Protein AF-A0A285P4B5-F1 (afdb_monomer_lite)

InterPro domains:
  IPR014776 Tetrapyrrole methylase, subdomain 2 [G3DSA:3.30.950.10] (1-56)
  IPR035996 Tetrapyrrole methylase superfamily [SSF53790] (1-47)

Foldseek 3Di:
DKWKWAPPPDPPTDIDDDDPVCCVPPNDDDDPPIDMDDDPVVVCVVVVVVVVVVVVD

Sequence (57 aa):
PVAFIERGTTHEQRTLISSLLEVSQSPPEVNPPAVMVVGKVVKLREVLKKTLEEVLV

Radius of gyration: 12.56 Å; chains: 1; bounding box: 23×34×26 Å

Organism: NCBI:txid35835

Secondary structure (DSSP, 8-state):
-EEEEESTTSTT-EEEEE-HHHHHHSPPP-PSSEEEEESGGGGGHHHHHHHHHHH--

pLDDT: mean 94.92, std 6.93, range [55.12, 98.69]

Structure (mmCIF, N/CA/C/O backbone):
data_AF-A0A285P4B5-F1
#
_entry.id   AF-A0A285P4B5-F1
#
loop_
_atom_site.group_PDB
_atom_site.id
_atom_site.type_symbol
_atom_site.label_atom_id
_atom_site.label_alt_id
_atom_site.label_comp_id
_atom_site.label_asym_id
_atom_site.label_entity_id
_atom_site.label_seq_id
_atom_site.pdbx_PDB_ins_code
_atom_site.Cartn_x
_atom_site.Cartn_y
_atom_site.Cartn_z
_atom_site.occupancy
_atom_site.B_iso_or_equiv
_atom_site.auth_seq_id
_atom_site.auth_comp_id
_atom_site.auth_asym_id
_atom_site.auth_atom_id
_atom_site.pdbx_PDB_model_num
ATOM 1 N N . PRO A 1 1 ? -7.215 3.533 4.081 1.00 96.44 1 PRO A N 1
ATOM 2 C CA . PRO A 1 1 ? -6.090 2.608 3.826 1.00 96.44 1 PRO A CA 1
ATOM 3 C C . PRO A 1 1 ? -5.156 3.235 2.806 1.00 96.44 1 PRO A C 1
ATOM 5 O O . PRO A 1 1 ? -5.637 3.876 1.871 1.00 96.44 1 PRO A O 1
ATOM 8 N N . VAL A 1 2 ? -3.864 3.098 3.045 1.00 98.19 2 VAL A N 1
ATOM 9 C CA . VAL A 1 2 ? -2.800 3.637 2.205 1.00 98.19 2 VAL A CA 1
ATOM 10 C C . VAL A 1 2 ? -1.855 2.491 1.873 1.00 98.19 2 VAL A C 1
ATOM 12 O O . VAL A 1 2 ? -1.641 1.619 2.714 1.00 98.19 2 VAL A O 1
ATOM 15 N N . ALA A 1 3 ? -1.320 2.483 0.659 1.00 98.38 3 ALA A N 1
ATOM 16 C CA . ALA A 1 3 ? -0.213 1.620 0.283 1.00 98.38 3 ALA A CA 1
ATOM 17 C C . ALA A 1 3 ? 0.939 2.462 -0.261 1.00 98.38 3 ALA A C 1
ATOM 19 O O . ALA A 1 3 ? 0.704 3.362 -1.065 1.00 98.38 3 ALA A O 1
ATOM 20 N N . PHE A 1 4 ? 2.163 2.131 0.134 1.00 98.38 4 PHE A N 1
ATOM 21 C CA . PHE A 1 4 ? 3.378 2.588 -0.530 1.00 98.38 4 PHE A CA 1
ATOM 22 C C . PHE A 1 4 ? 3.945 1.436 -1.346 1.00 98.38 4 PHE A C 1
ATOM 24 O O . PHE A 1 4 ? 4.077 0.324 -0.833 1.00 98.38 4 PHE A O 1
ATOM 31 N N . ILE A 1 5 ? 4.247 1.688 -2.614 1.00 98.25 5 ILE A N 1
ATOM 32 C CA . ILE A 1 5 ? 4.803 0.706 -3.544 1.00 98.25 5 ILE A CA 1
ATOM 33 C C . ILE A 1 5 ? 6.148 1.245 -4.013 1.00 98.25 5 ILE A C 1
ATOM 35 O O . ILE A 1 5 ? 6.200 2.147 -4.847 1.00 98.25 5 ILE A O 1
ATOM 39 N N . GLU A 1 6 ? 7.227 0.712 -3.453 1.00 98.69 6 GLU A N 1
ATOM 40 C CA . GLU A 1 6 ? 8.596 1.032 -3.856 1.00 98.69 6 GLU A CA 1
ATOM 41 C C . GLU A 1 6 ? 9.008 0.176 -5.050 1.00 98.69 6 GLU A C 1
ATOM 43 O O . GLU A 1 6 ? 8.662 -1.007 -5.086 1.00 98.69 6 GLU A O 1
ATOM 48 N N . ARG A 1 7 ? 9.775 0.750 -5.991 1.00 98.12 7 ARG A N 1
ATOM 49 C CA . ARG A 1 7 ? 10.370 0.030 -7.139 1.00 98.12 7 ARG A CA 1
ATOM 50 C C . ARG A 1 7 ? 9.347 -0.873 -7.847 1.00 98.12 7 ARG A C 1
ATOM 52 O O . ARG A 1 7 ? 9.593 -2.057 -8.090 1.00 98.12 7 ARG A O 1
ATOM 59 N N . GLY A 1 8 ? 8.164 -0.314 -8.113 1.00 97.12 8 GLY A N 1
ATOM 60 C CA . GLY A 1 8 ? 7.024 -1.050 -8.659 1.00 97.12 8 GLY A CA 1
ATOM 61 C C . GLY A 1 8 ? 7.381 -1.832 -9.925 1.00 97.12 8 GLY A C 1
ATOM 62 O O . GLY A 1 8 ? 8.164 -1.356 -10.742 1.00 97.12 8 GLY A O 1
ATOM 63 N N . THR A 1 9 ? 6.802 -3.023 -10.090 1.00 96.06 9 THR A N 1
ATOM 64 C CA . THR A 1 9 ? 7.023 -3.975 -11.204 1.00 96.06 9 THR A CA 1
ATOM 65 C C . THR A 1 9 ? 8.421 -4.600 -11.305 1.00 96.06 9 THR A C 1
ATOM 67 O O . THR A 1 9 ? 8.645 -5.435 -12.176 1.00 96.06 9 THR A O 1
ATOM 70 N N . THR A 1 10 ? 9.348 -4.268 -10.403 1.00 97.31 10 THR A N 1
ATOM 71 C CA . THR A 1 10 ? 10.668 -4.917 -10.329 1.00 97.31 10 THR A CA 1
ATOM 72 C C . THR A 1 10 ? 10.664 -6.099 -9.353 1.00 97.31 10 THR A C 1
ATOM 74 O O . THR A 1 10 ? 9.769 -6.228 -8.514 1.00 97.31 10 THR A O 1
ATOM 77 N N . HIS A 1 11 ? 11.704 -6.935 -9.402 1.00 96.38 11 HIS A N 1
ATOM 78 C CA . HIS A 1 11 ? 11.909 -8.006 -8.417 1.00 96.38 11 HIS A CA 1
ATOM 79 C C . HIS A 1 11 ? 12.167 -7.485 -6.991 1.00 96.38 11 HIS A C 1
ATOM 81 O O . HIS A 1 11 ? 11.968 -8.216 -6.027 1.00 96.38 11 HIS A O 1
ATOM 87 N N . GLU A 1 12 ? 12.562 -6.217 -6.847 1.00 97.44 12 GLU A N 1
ATOM 88 C CA . GLU A 1 12 ? 12.833 -5.557 -5.563 1.00 97.44 12 GLU A CA 1
ATOM 89 C C . GLU A 1 12 ? 11.622 -4.778 -5.022 1.00 97.44 12 GLU A C 1
ATOM 91 O O . GLU A 1 12 ? 11.753 -3.963 -4.095 1.00 97.44 12 GLU A O 1
ATOM 96 N N . GLN A 1 13 ? 10.441 -4.981 -5.618 1.00 97.69 13 GLN A N 1
ATOM 97 C CA . GLN A 1 13 ? 9.225 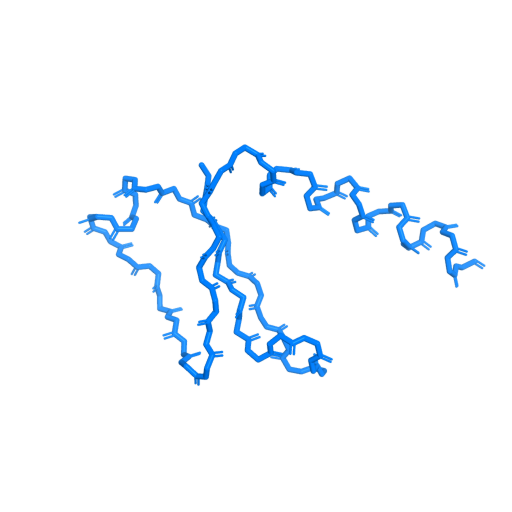-4.286 -5.221 1.00 97.69 13 GLN A CA 1
ATOM 98 C C . GLN A 1 13 ? 8.906 -4.548 -3.745 1.00 97.69 13 GLN A C 1
ATOM 100 O O . GLN A 1 13 ? 8.675 -5.684 -3.329 1.00 97.69 13 GLN A O 1
ATOM 105 N N . ARG A 1 14 ? 8.792 -3.470 -2.962 1.00 97.50 14 ARG A N 1
ATOM 106 C CA . ARG A 1 14 ? 8.342 -3.519 -1.564 1.00 97.50 14 ARG A CA 1
ATOM 107 C C . ARG A 1 14 ? 7.006 -2.804 -1.440 1.00 97.50 14 ARG A C 1
ATOM 109 O O . ARG A 1 14 ? 6.892 -1.637 -1.805 1.00 97.50 14 ARG A O 1
ATOM 116 N N . THR A 1 15 ? 5.990 -3.498 -0.927 1.00 97.00 15 THR A N 1
ATOM 117 C CA . THR A 1 15 ? 4.683 -2.893 -0.635 1.00 97.00 15 THR A CA 1
ATOM 118 C C . THR A 1 15 ? 4.473 -2.791 0.868 1.00 97.00 15 THR A C 1
ATOM 120 O O . THR A 1 15 ? 4.511 -3.805 1.559 1.00 97.00 15 THR A O 1
ATOM 123 N N . LEU A 1 16 ? 4.202 -1.584 1.355 1.00 97.44 16 LEU A N 1
ATOM 124 C CA . LEU A 1 16 ? 3.871 -1.301 2.752 1.00 97.44 16 LEU A CA 1
ATOM 125 C C . LEU A 1 16 ? 2.416 -0.849 2.835 1.00 97.44 16 LEU A C 1
ATOM 127 O O . LEU A 1 16 ? 1.985 -0.020 2.033 1.00 97.44 16 LEU A O 1
ATOM 131 N N . ILE A 1 17 ? 1.664 -1.376 3.799 1.00 97.44 17 ILE A N 1
ATOM 132 C CA . ILE A 1 17 ? 0.266 -1.002 4.040 1.00 97.44 17 ILE A CA 1
ATOM 133 C C . ILE A 1 17 ? 0.190 -0.179 5.321 1.00 97.44 17 ILE A C 1
ATOM 135 O O . ILE A 1 17 ? 0.793 -0.542 6.322 1.00 97.44 17 ILE A O 1
ATOM 139 N N . SER A 1 18 ? -0.565 0.917 5.281 1.00 97.44 18 SER A N 1
ATOM 140 C CA . SER A 1 18 ? -0.719 1.851 6.396 1.00 97.44 18 SER A CA 1
ATOM 141 C C . SER A 1 18 ? -2.108 2.523 6.377 1.00 97.44 18 SER A C 1
ATOM 143 O O . SER A 1 18 ? -3.018 2.161 5.611 1.00 97.44 18 SER A O 1
ATOM 145 N N . SER A 1 19 ? -2.305 3.522 7.232 1.00 97.94 19 SER A N 1
ATOM 146 C CA . SER A 1 19 ? -3.472 4.401 7.283 1.00 97.94 19 SER A CA 1
ATOM 147 C C . SER A 1 19 ? -3.053 5.869 7.157 1.00 97.94 19 SER A C 1
ATOM 149 O O . SER A 1 19 ? -1.921 6.218 7.456 1.00 97.94 19 SER A O 1
ATOM 151 N N . LEU A 1 20 ? -3.970 6.756 6.750 1.00 97.94 20 LEU A N 1
ATOM 152 C CA . LEU A 1 20 ? -3.668 8.197 6.703 1.00 97.94 20 LEU A CA 1
ATOM 153 C C . LEU A 1 20 ? -3.313 8.763 8.089 1.00 97.94 20 LEU A C 1
ATOM 155 O O . LEU A 1 20 ? -2.497 9.672 8.175 1.00 97.94 20 LEU A O 1
ATOM 159 N N . LEU A 1 21 ? -3.902 8.206 9.156 1.00 98.00 21 LEU A N 1
ATOM 160 C CA . LEU A 1 21 ? -3.585 8.584 10.533 1.00 98.00 21 LEU A CA 1
ATOM 161 C C . LEU A 1 21 ? -2.123 8.263 10.863 1.00 98.00 21 LEU A C 1
ATOM 163 O O . 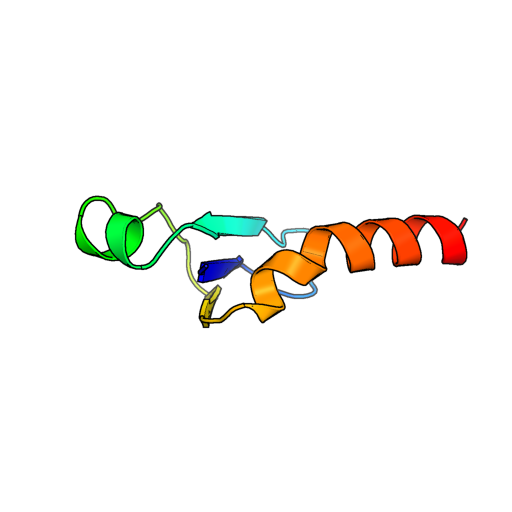LEU A 1 21 ? -1.384 9.145 11.284 1.00 98.00 21 LEU A O 1
ATOM 167 N N . GLU A 1 22 ? -1.697 7.028 10.607 1.00 97.44 22 GLU A N 1
ATOM 168 C CA . GLU A 1 22 ? -0.315 6.595 10.834 1.00 97.44 22 GLU A CA 1
ATOM 169 C C . GLU A 1 22 ? 0.665 7.399 9.975 1.00 97.44 22 GLU A C 1
ATOM 171 O O . GLU A 1 22 ? 1.627 7.932 10.507 1.00 97.44 22 GLU A O 1
ATOM 176 N N . VAL A 1 23 ? 0.359 7.627 8.692 1.00 97.38 23 VAL A N 1
ATOM 177 C CA . VAL A 1 23 ? 1.169 8.503 7.825 1.00 97.38 23 VAL A CA 1
ATOM 178 C C . VAL A 1 23 ? 1.323 9.914 8.410 1.00 97.38 23 VAL A C 1
ATOM 180 O O . VAL A 1 23 ? 2.388 10.507 8.284 1.00 97.38 23 VAL A O 1
ATOM 183 N N . SER A 1 24 ? 0.291 10.454 9.067 1.00 97.56 24 SER A N 1
ATOM 184 C CA . SER A 1 24 ? 0.352 11.792 9.671 1.00 97.56 24 SER A CA 1
ATOM 185 C C . SER A 1 24 ? 1.106 11.861 11.004 1.00 97.56 24 SER A C 1
ATOM 187 O O . SER A 1 24 ? 1.617 12.922 11.348 1.00 97.56 24 SER A O 1
ATOM 189 N N . GLN A 1 25 ? 1.162 10.763 11.764 1.00 97.81 25 GLN A N 1
ATOM 190 C CA . GLN A 1 25 ? 1.709 10.743 13.129 1.00 97.81 25 GLN A CA 1
ATOM 191 C C . GLN A 1 25 ? 3.075 10.060 13.223 1.00 97.81 25 GLN A C 1
ATOM 193 O O . GLN A 1 25 ? 3.921 10.446 14.024 1.00 97.81 25 GLN A O 1
ATOM 198 N N . SER A 1 26 ? 3.279 9.001 12.452 1.00 96.38 26 SER A N 1
ATOM 199 C CA . SER A 1 26 ? 4.453 8.130 12.475 1.00 96.38 26 SER A CA 1
ATOM 200 C C . SER A 1 26 ? 4.599 7.496 11.089 1.00 96.38 26 SER A C 1
ATOM 202 O O . SER A 1 26 ? 4.264 6.324 10.906 1.00 96.38 26 SER A O 1
ATOM 204 N N . PRO A 1 27 ? 5.005 8.287 10.078 1.00 94.81 27 PRO A N 1
ATOM 205 C CA . PRO A 1 27 ? 5.051 7.817 8.704 1.00 94.81 27 PRO A CA 1
ATOM 206 C C . PRO A 1 27 ? 5.992 6.614 8.569 1.00 94.81 27 PRO A C 1
ATOM 208 O O . PRO A 1 27 ? 7.086 6.632 9.139 1.00 94.81 27 PRO A O 1
ATOM 211 N N . PRO A 1 28 ? 5.598 5.577 7.808 1.00 95.12 28 PRO A N 1
ATOM 212 C CA . PRO A 1 28 ? 6.473 4.445 7.554 1.00 95.12 28 PRO A CA 1
ATOM 213 C C . PRO A 1 28 ? 7.699 4.894 6.754 1.00 95.12 28 PRO A C 1
ATOM 215 O O . PRO A 1 28 ? 7.621 5.802 5.924 1.00 95.12 28 PRO A O 1
ATOM 218 N N . GLU A 1 29 ? 8.827 4.224 6.969 1.00 97.19 29 GLU A N 1
ATOM 219 C CA . GLU A 1 29 ? 10.026 4.446 6.167 1.00 97.19 29 GLU A CA 1
ATOM 220 C C . GLU A 1 29 ? 9.785 3.970 4.728 1.00 97.19 29 GLU A C 1
ATOM 222 O O . GLU A 1 29 ? 9.458 2.803 4.498 1.00 97.19 29 GLU A O 1
ATOM 227 N N . VAL A 1 30 ? 9.943 4.868 3.753 1.00 97.19 30 VAL A N 1
ATOM 228 C CA . VAL A 1 30 ? 9.711 4.586 2.332 1.00 97.19 30 VAL A CA 1
ATOM 229 C C . VAL A 1 30 ? 10.869 5.129 1.509 1.00 97.19 30 VAL A C 1
ATOM 231 O O . VAL A 1 30 ? 11.175 6.318 1.569 1.00 97.19 30 VAL A O 1
ATOM 234 N N . ASN A 1 31 ? 11.481 4.265 0.701 1.00 96.94 31 ASN A N 1
ATOM 235 C CA . ASN A 1 31 ? 12.608 4.634 -0.155 1.00 96.94 31 ASN A CA 1
ATOM 236 C C . ASN A 1 31 ? 12.144 4.931 -1.594 1.00 96.94 31 ASN A C 1
ATOM 238 O O . ASN A 1 31 ? 11.539 4.057 -2.224 1.00 96.94 31 ASN A O 1
ATOM 242 N N . PRO A 1 32 ? 12.428 6.126 -2.152 1.00 96.69 32 PRO A N 1
ATOM 243 C CA . PRO A 1 32 ? 12.168 6.421 -3.558 1.00 96.69 32 PRO A CA 1
ATOM 244 C C . PRO A 1 32 ? 12.966 5.509 -4.516 1.00 96.69 32 PRO A C 1
ATOM 246 O O . PRO A 1 32 ? 14.070 5.088 -4.172 1.00 96.69 32 PRO A O 1
ATOM 249 N N . PRO A 1 33 ? 12.464 5.242 -5.738 1.00 97.12 33 PRO A N 1
ATOM 250 C CA . PRO A 1 33 ? 11.172 5.671 -6.273 1.00 97.12 33 PRO A CA 1
ATOM 251 C C . PRO A 1 33 ? 10.008 4.870 -5.672 1.00 97.12 33 PRO A C 1
ATOM 253 O O . PRO A 1 33 ? 10.042 3.638 -5.625 1.00 97.12 33 PRO A O 1
ATOM 256 N N . ALA A 1 34 ? 8.958 5.578 -5.247 1.00 97.88 34 ALA A N 1
ATOM 257 C CA . ALA A 1 34 ? 7.776 4.976 -4.641 1.00 97.88 34 ALA A CA 1
ATOM 258 C C . ALA A 1 34 ? 6.482 5.702 -5.033 1.00 97.88 34 ALA A C 1
ATOM 260 O O . ALA A 1 34 ? 6.476 6.916 -5.234 1.00 97.88 34 ALA A O 1
ATOM 261 N N . VAL A 1 35 ? 5.380 4.952 -5.102 1.00 98.31 35 VAL A N 1
ATOM 262 C CA . VAL A 1 35 ? 4.024 5.473 -5.339 1.00 98.31 35 VAL A CA 1
ATOM 263 C C . VAL A 1 35 ? 3.174 5.276 -4.089 1.00 98.31 35 VAL A C 1
ATOM 265 O O . VAL A 1 35 ? 3.137 4.178 -3.533 1.00 98.31 35 VAL A O 1
ATOM 268 N N . MET A 1 36 ? 2.456 6.323 -3.673 1.00 98.19 36 MET A N 1
ATOM 269 C CA . MET A 1 36 ? 1.453 6.249 -2.610 1.00 98.19 36 MET A CA 1
ATOM 270 C C . MET A 1 36 ? 0.049 6.129 -3.212 1.00 98.19 36 MET A C 1
ATOM 272 O O . MET A 1 36 ? -0.389 6.996 -3.965 1.00 98.19 36 MET A O 1
ATOM 276 N N . VAL A 1 37 ? -0.682 5.077 -2.844 1.00 98.50 37 VAL A N 1
ATOM 277 C CA . VAL A 1 37 ? -2.079 4.852 -3.242 1.00 98.50 37 VAL A CA 1
ATOM 278 C C . VAL A 1 37 ? -2.980 5.020 -2.025 1.00 98.50 37 VAL A C 1
ATOM 280 O O . VAL A 1 37 ? -2.810 4.328 -1.022 1.00 98.50 37 VAL A O 1
ATOM 283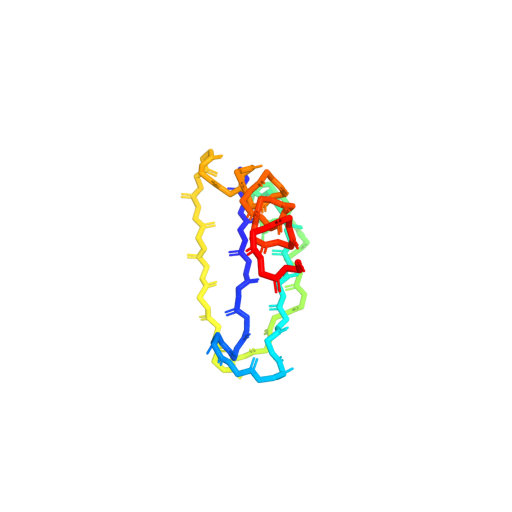 N N . VAL A 1 38 ? -3.976 5.901 -2.117 1.00 98.38 38 VAL A N 1
ATOM 284 C CA . VAL A 1 38 ? -4.935 6.171 -1.037 1.00 98.38 38 VAL A CA 1
ATOM 285 C C . VAL A 1 38 ? -6.329 5.735 -1.471 1.00 98.38 38 VAL A C 1
ATOM 287 O O . VAL A 1 38 ? -6.852 6.207 -2.475 1.00 98.38 38 VAL A O 1
ATOM 290 N N . GLY A 1 39 ? -6.965 4.849 -0.703 1.00 98.25 39 GLY A N 1
ATOM 291 C CA . GLY A 1 39 ? -8.349 4.461 -0.973 1.00 98.25 39 GLY A CA 1
ATOM 292 C C . GLY A 1 39 ? -8.745 3.107 -0.400 1.00 98.25 39 GLY A C 1
ATOM 293 O O . GLY A 1 39 ? -7.935 2.362 0.152 1.00 98.25 39 GLY A O 1
ATOM 294 N N . LYS A 1 40 ? -10.033 2.766 -0.520 1.00 97.94 40 LYS A N 1
ATOM 295 C CA . LYS A 1 40 ? -10.541 1.442 -0.117 1.00 97.94 40 LYS A CA 1
ATOM 296 C C . LYS A 1 40 ? -10.009 0.322 -1.017 1.00 97.94 40 LYS A C 1
ATOM 298 O O . LYS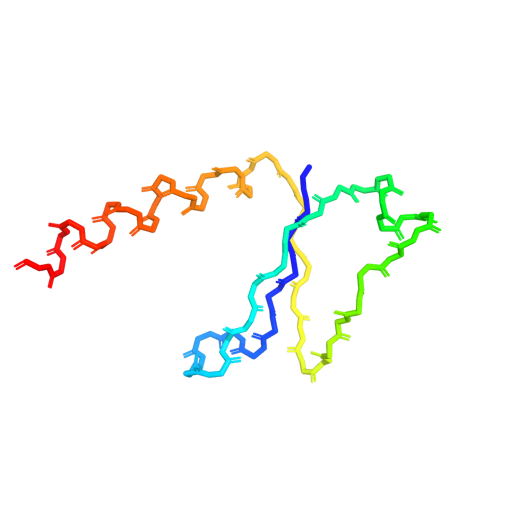 A 1 40 ? -9.859 -0.792 -0.528 1.00 97.94 40 LYS A O 1
ATOM 303 N N . VAL A 1 41 ? -9.641 0.646 -2.261 1.00 97.69 41 VAL A N 1
ATOM 304 C CA . VAL A 1 41 ? -9.048 -0.278 -3.244 1.00 97.69 41 VAL A CA 1
ATOM 305 C C . VAL A 1 41 ? -7.791 -0.987 -2.736 1.00 97.69 41 VAL A C 1
ATOM 307 O O . VAL A 1 41 ? -7.566 -2.137 -3.085 1.00 97.69 41 VAL A O 1
ATOM 310 N N . VAL A 1 42 ? -7.027 -0.370 -1.826 1.00 97.81 42 VAL A N 1
ATOM 311 C CA . VAL A 1 42 ? -5.843 -0.987 -1.200 1.00 97.81 42 VAL A CA 1
ATOM 312 C C . VAL A 1 42 ? -6.185 -2.307 -0.493 1.00 97.81 42 VAL A C 1
ATOM 314 O O . VAL A 1 42 ? -5.376 -3.228 -0.486 1.00 97.81 42 VAL A O 1
ATOM 317 N N . LYS A 1 43 ? -7.402 -2.444 0.056 1.00 96.56 43 LYS A N 1
ATOM 318 C CA . LYS A 1 43 ? -7.845 -3.683 0.718 1.00 96.56 43 LYS A CA 1
ATOM 319 C C . LYS A 1 43 ? -7.998 -4.862 -0.245 1.00 96.56 43 LYS A C 1
ATOM 321 O O . LYS A 1 43 ? -7.957 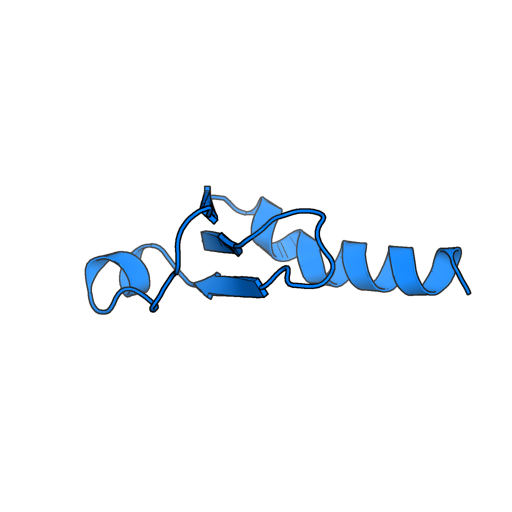-6.002 0.199 1.00 96.56 43 LYS A O 1
ATOM 326 N N . LEU A 1 44 ? -8.181 -4.598 -1.540 1.00 97.19 44 LEU A N 1
ATOM 327 C CA . LEU A 1 44 ? -8.345 -5.643 -2.551 1.00 97.19 44 LEU A CA 1
ATOM 328 C C . LEU A 1 44 ? -7.029 -6.358 -2.869 1.00 97.19 44 LEU A C 1
ATOM 330 O O . LEU A 1 44 ? -7.067 -7.421 -3.476 1.00 97.19 44 LEU A O 1
ATOM 334 N N . ARG A 1 45 ? -5.879 -5.817 -2.443 1.00 94.25 45 ARG A N 1
ATOM 335 C CA . ARG A 1 45 ? -4.559 -6.399 -2.710 1.00 94.25 45 ARG A CA 1
ATOM 336 C C . ARG A 1 45 ? -4.473 -7.870 -2.313 1.00 94.25 45 ARG A C 1
ATOM 338 O O . ARG A 1 45 ? -3.998 -8.664 -3.111 1.00 94.25 45 ARG A O 1
ATOM 345 N N . GLU A 1 46 ? -4.937 -8.228 -1.118 1.00 91.06 46 GLU A N 1
ATOM 346 C CA . GLU A 1 46 ? -4.847 -9.610 -0.626 1.00 91.06 46 GLU A CA 1
ATOM 347 C C . GLU A 1 46 ? -5.726 -10.567 -1.437 1.00 91.06 46 GLU A C 1
ATOM 349 O O . GLU A 1 46 ? -5.301 -11.670 -1.768 1.00 91.06 46 GLU A O 1
ATOM 354 N N . VAL A 1 47 ? -6.920 -10.114 -1.834 1.00 94.81 47 VAL A N 1
ATOM 355 C CA . VAL A 1 47 ? -7.824 -10.890 -2.693 1.00 94.81 47 VAL A CA 1
ATOM 356 C C . VAL A 1 47 ? -7.191 -11.104 -4.068 1.00 94.81 47 VAL A C 1
ATOM 358 O O . VAL A 1 47 ? -7.095 -12.233 -4.532 1.00 94.81 47 VAL A O 1
ATOM 361 N N . LEU A 1 48 ? -6.697 -10.031 -4.691 1.00 94.12 48 LEU A N 1
ATOM 362 C CA . LEU A 1 48 ? -6.102 -10.082 -6.028 1.00 94.12 48 LEU A CA 1
ATOM 363 C C . LEU A 1 48 ? -4.796 -10.883 -6.060 1.00 94.12 48 LEU A C 1
ATOM 365 O O . LEU A 1 48 ? -4.569 -11.625 -7.009 1.00 94.12 48 LEU A O 1
ATOM 369 N N . LYS A 1 49 ? -3.948 -10.762 -5.030 1.00 90.31 49 LYS A N 1
ATOM 370 C CA . LYS A 1 49 ? -2.689 -11.513 -4.926 1.00 90.31 49 LYS A CA 1
ATOM 371 C C . LYS A 1 49 ? -2.956 -13.013 -4.844 1.00 90.31 49 LYS A C 1
ATOM 373 O O . LYS A 1 49 ? -2.340 -13.767 -5.585 1.00 90.31 49 LYS A O 1
ATOM 378 N N . LYS A 1 50 ? -3.921 -13.416 -4.014 1.00 91.62 50 LYS A N 1
ATOM 379 C CA . LYS A 1 50 ? -4.351 -14.811 -3.912 1.00 91.62 50 LYS A CA 1
ATOM 380 C C . LYS A 1 50 ? -4.901 -15.333 -5.242 1.00 91.62 50 LYS A C 1
ATOM 382 O O . LYS A 1 50 ? -4.475 -16.385 -5.694 1.00 91.62 50 LYS A O 1
ATOM 387 N N . THR A 1 51 ? -5.787 -14.586 -5.902 1.00 91.31 51 THR A N 1
ATOM 388 C CA . THR A 1 51 ? -6.326 -14.995 -7.210 1.00 91.31 51 THR A CA 1
ATOM 389 C C . THR A 1 51 ? -5.235 -15.116 -8.276 1.00 91.31 51 THR A C 1
ATOM 391 O O . THR A 1 51 ? -5.278 -16.036 -9.081 1.00 91.31 51 THR A O 1
ATOM 394 N N . LEU A 1 52 ? -4.236 -14.227 -8.288 1.00 87.81 52 LEU A N 1
ATOM 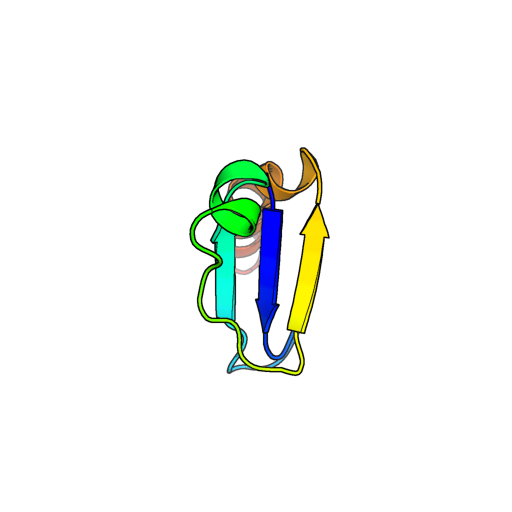395 C CA . LEU A 1 52 ? -3.099 -14.338 -9.209 1.00 87.81 52 LEU A CA 1
ATOM 396 C C . LEU A 1 52 ? -2.256 -15.590 -8.938 1.00 87.81 52 LEU A C 1
ATOM 398 O O . LEU A 1 52 ? -1.845 -16.248 -9.887 1.00 87.81 52 LEU A O 1
ATOM 402 N N . GLU A 1 53 ? -2.025 -15.926 -7.667 1.00 88.38 53 GLU A N 1
ATOM 403 C CA . GLU A 1 53 ? -1.332 -17.159 -7.271 1.00 88.38 53 GLU A CA 1
ATOM 404 C C . GLU A 1 53 ? -2.129 -18.414 -7.672 1.00 88.38 53 GLU A C 1
ATOM 406 O O . GLU A 1 53 ? -1.533 -19.380 -8.121 1.00 88.38 53 GLU A O 1
ATOM 411 N N . GLU A 1 54 ? -3.461 -18.394 -7.584 1.00 87.31 54 GLU A N 1
ATOM 412 C CA . GLU A 1 54 ? -4.329 -19.517 -7.985 1.00 87.31 54 GLU A CA 1
ATOM 413 C C . GLU A 1 54 ? -4.466 -19.696 -9.508 1.00 87.31 54 GLU A C 1
ATOM 415 O O . GLU A 1 54 ? -4.798 -20.785 -9.960 1.00 87.31 54 GLU A O 1
ATOM 420 N N . VAL A 1 55 ? -4.264 -18.638 -10.302 1.00 84.50 55 VAL A N 1
ATOM 421 C CA . VAL A 1 55 ? -4.422 -18.672 -11.772 1.00 84.50 55 VAL A CA 1
ATOM 422 C C . VAL A 1 55 ? -3.107 -18.977 -12.497 1.00 84.50 55 VAL A C 1
ATOM 424 O O . VAL A 1 55 ? -3.128 -19.491 -13.613 1.00 84.50 55 VAL A O 1
ATOM 427 N N . LEU A 1 56 ? -1.965 -18.619 -11.902 1.00 72.12 56 LEU A N 1
ATOM 428 C CA . LEU A 1 56 ? -0.631 -18.804 -12.492 1.00 72.12 56 LEU A CA 1
ATOM 429 C C . LEU A 1 56 ? 0.071 -20.100 -12.044 1.00 72.12 56 LEU A C 1
ATOM 431 O O . LEU A 1 56 ? 1.185 -20.360 -12.504 1.00 72.12 56 LEU A O 1
ATOM 435 N N . VAL A 1 57 ? -0.558 -20.884 -11.163 1.00 55.12 57 VAL A N 1
ATOM 436 C CA . VAL A 1 57 ? -0.130 -22.224 -10.718 1.00 55.12 57 VAL A CA 1
ATOM 437 C C . VAL A 1 57 ? -1.048 -23.268 -11.339 1.00 55.12 57 VAL A C 1
ATOM 439 O O . VAL A 1 57 ? -0.517 -24.313 -11.775 1.00 55.12 57 VAL A O 1
#